Protein AF-A0A2L2TG55-F1 (afdb_monomer_lite)

Organism: NCBI:txid56646

Structure (mmCIF, N/CA/C/O backbone):
data_AF-A0A2L2TG55-F1
#
_entry.id   AF-A0A2L2TG55-F1
#
loop_
_atom_site.group_PDB
_atom_site.id
_atom_site.type_symbol
_atom_site.label_atom_id
_atom_site.label_alt_id
_atom_site.label_comp_id
_atom_site.label_asym_id
_atom_site.label_entity_id
_atom_site.label_seq_id
_atom_site.pdbx_PDB_ins_code
_atom_site.Cartn_x
_atom_site.Cartn_y
_atom_site.Cartn_z
_atom_site.occupancy
_atom_site.B_iso_or_equiv
_atom_site.auth_seq_id
_atom_site.auth_comp_id
_atom_site.auth_asym_id
_atom_site.auth_atom_id
_atom_site.pdbx_PDB_model_num
ATOM 1 N N . MET A 1 1 ? 12.207 20.209 7.225 1.00 37.50 1 MET A N 1
ATOM 2 C CA . MET A 1 1 ? 12.090 19.331 6.042 1.00 37.50 1 MET A CA 1
ATOM 3 C C . MET A 1 1 ? 10.615 19.019 5.869 1.00 37.50 1 MET A C 1
ATOM 5 O O . MET A 1 1 ? 10.005 18.586 6.837 1.00 37.50 1 MET A O 1
ATOM 9 N N . GLY A 1 2 ? 10.014 19.381 4.733 1.00 45.19 2 GLY A N 1
ATOM 10 C CA . GLY A 1 2 ? 8.583 19.160 4.498 1.00 45.19 2 GLY A CA 1
ATOM 11 C C . GLY A 1 2 ? 8.257 17.670 4.412 1.00 45.19 2 GLY A C 1
ATOM 12 O O . GLY A 1 2 ? 9.093 16.883 3.977 1.00 45.19 2 GLY A O 1
ATOM 13 N N . VAL A 1 3 ? 7.055 17.294 4.845 1.00 57.28 3 VAL A N 1
ATOM 14 C CA . VAL A 1 3 ? 6.532 15.930 4.715 1.00 57.28 3 VAL A CA 1
ATOM 15 C C . VAL A 1 3 ? 6.446 15.593 3.218 1.00 57.28 3 VAL A C 1
ATOM 17 O O . VAL A 1 3 ? 5.818 16.326 2.455 1.00 57.28 3 VAL A O 1
ATOM 20 N N . GLY A 1 4 ? 7.177 14.568 2.771 1.00 68.06 4 GLY A N 1
ATOM 21 C CA . GLY A 1 4 ? 7.250 14.191 1.356 1.00 68.06 4 GLY A CA 1
ATOM 22 C C . GLY A 1 4 ? 5.883 13.800 0.770 1.00 68.06 4 GLY A C 1
ATOM 23 O O . GLY A 1 4 ? 4.890 13.692 1.496 1.00 68.06 4 GLY A O 1
ATOM 24 N N . PRO A 1 5 ? 5.783 13.581 -0.549 1.00 75.25 5 PRO A N 1
ATOM 25 C CA . PRO A 1 5 ? 4.528 13.175 -1.172 1.00 75.25 5 PRO A CA 1
ATOM 26 C C . PRO A 1 5 ? 4.006 11.865 -0.552 1.00 75.25 5 PRO A C 1
ATOM 28 O O . PRO A 1 5 ? 4.688 10.846 -0.553 1.00 75.25 5 PRO A O 1
ATOM 31 N N . GLY A 1 6 ? 2.790 11.900 0.001 1.00 81.25 6 GLY A N 1
ATOM 32 C CA . GLY A 1 6 ? 2.162 10.741 0.654 1.00 81.25 6 GLY A CA 1
ATOM 33 C C . GLY A 1 6 ? 2.502 10.565 2.137 1.00 81.25 6 GLY A C 1
ATOM 34 O O . GLY A 1 6 ? 2.012 9.629 2.756 1.00 81.25 6 GLY A O 1
ATOM 35 N N . ALA A 1 7 ? 3.276 11.468 2.738 1.00 86.12 7 ALA A N 1
ATOM 36 C CA . ALA A 1 7 ? 3.530 11.432 4.171 1.00 86.12 7 ALA A CA 1
ATOM 37 C C . ALA A 1 7 ? 2.287 11.827 4.993 1.00 86.12 7 ALA A C 1
ATOM 39 O O . ALA A 1 7 ? 1.506 12.710 4.619 1.00 86.12 7 ALA A O 1
ATOM 40 N N . LEU A 1 8 ? 2.133 11.169 6.140 1.00 88.19 8 LEU A N 1
ATOM 41 C CA . LEU A 1 8 ? 1.036 11.358 7.084 1.00 88.19 8 LEU A CA 1
ATOM 42 C C . LEU A 1 8 ? 1.507 12.159 8.306 1.00 88.19 8 LEU A C 1
ATOM 44 O O . LEU A 1 8 ? 2.690 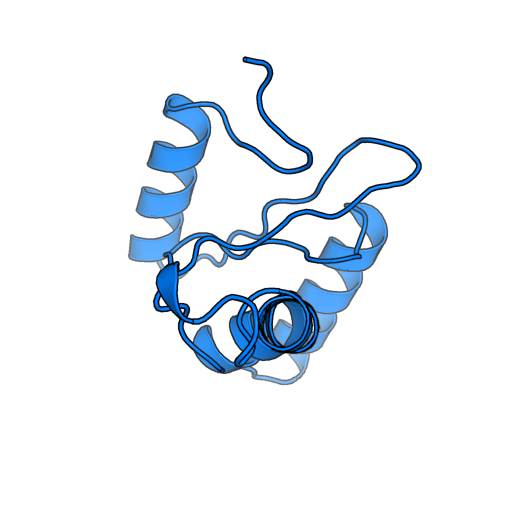12.180 8.642 1.00 88.19 8 LEU A O 1
ATOM 48 N N . SER A 1 9 ? 0.578 12.839 8.980 1.00 90.31 9 SER A N 1
ATOM 49 C CA . SER A 1 9 ? 0.857 13.391 10.310 1.00 90.31 9 SER A CA 1
ATOM 50 C C . SER A 1 9 ? 0.957 12.258 11.333 1.00 90.31 9 SER A C 1
ATOM 52 O O . SER A 1 9 ? 0.345 11.210 11.145 1.00 90.31 9 SER A O 1
ATOM 54 N N . THR A 1 10 ? 1.639 12.483 12.460 1.00 91.31 10 THR A N 1
ATOM 55 C CA . THR A 1 10 ? 1.750 11.482 13.539 1.00 91.31 10 THR A CA 1
ATOM 56 C C . THR A 1 10 ? 0.388 10.934 13.969 1.00 91.31 10 THR A C 1
ATOM 58 O O . THR A 1 10 ? 0.225 9.730 14.118 1.00 91.31 10 THR A O 1
ATOM 61 N N . ALA A 1 11 ? -0.615 11.806 14.114 1.00 93.44 11 ALA A N 1
ATOM 62 C CA . ALA A 1 11 ? -1.968 11.391 14.478 1.00 93.44 11 ALA A CA 1
ATOM 63 C C . ALA A 1 11 ? -2.625 10.506 13.403 1.00 93.44 11 ALA A C 1
ATOM 65 O O . ALA A 1 11 ? -3.298 9.536 13.739 1.00 93.44 11 ALA A O 1
ATOM 66 N N . ALA A 1 12 ? -2.415 10.816 12.118 1.00 92.38 12 ALA A N 1
ATOM 67 C CA . ALA A 1 12 ? -2.946 10.016 11.019 1.00 92.38 12 ALA A CA 1
ATOM 68 C C . ALA A 1 12 ? -2.243 8.654 10.905 1.00 92.38 12 ALA A C 1
ATOM 70 O O . ALA A 1 12 ? -2.918 7.657 10.671 1.00 92.38 12 ALA A O 1
ATOM 71 N N . SER A 1 13 ? -0.925 8.595 11.127 1.00 93.12 13 SER A N 1
ATOM 72 C CA . SER A 1 13 ? -0.186 7.328 11.171 1.00 93.12 13 SER A CA 1
ATOM 73 C C . SER A 1 13 ? -0.688 6.429 12.300 1.00 93.12 13 SER A C 1
ATOM 75 O O . SER A 1 13 ? -1.013 5.275 12.055 1.00 93.12 13 SER A O 1
ATOM 77 N N . LEU A 1 14 ? -0.847 6.968 13.515 1.00 94.94 14 LEU A N 1
ATOM 78 C CA . LEU A 1 14 ? -1.359 6.202 14.658 1.00 94.94 14 LEU A CA 1
ATOM 79 C C . LEU A 1 14 ? -2.771 5.657 14.409 1.00 94.94 14 LEU A C 1
ATOM 81 O O . LEU A 1 14 ? -3.043 4.500 14.715 1.00 94.94 14 LEU A O 1
ATOM 85 N N . ALA A 1 15 ? -3.657 6.462 13.818 1.00 96.25 15 ALA A N 1
ATOM 86 C CA . ALA A 1 15 ? -5.000 6.011 13.462 1.00 96.25 15 ALA A CA 1
ATOM 87 C C . ALA A 1 15 ? -4.977 4.905 12.392 1.00 96.25 15 ALA A C 1
ATOM 89 O O . ALA A 1 15 ? -5.740 3.949 12.474 1.00 96.25 15 ALA A O 1
ATOM 90 N N . ALA A 1 16 ? -4.095 5.012 11.396 1.00 95.12 16 ALA A N 1
ATOM 91 C CA . ALA A 1 16 ? -3.953 3.999 10.355 1.00 95.12 16 ALA A CA 1
ATOM 92 C C . ALA A 1 16 ? -3.377 2.678 10.895 1.00 95.12 16 ALA A C 1
ATOM 94 O O . ALA A 1 16 ? -3.801 1.604 10.472 1.00 95.12 16 ALA A O 1
ATOM 95 N N . GLU A 1 17 ? -2.455 2.736 11.857 1.00 95.19 17 GLU A N 1
ATOM 96 C CA . GLU A 1 17 ? -1.957 1.540 12.543 1.00 95.19 17 GLU A CA 1
ATOM 97 C C . GLU A 1 17 ? -3.022 0.862 13.412 1.00 95.19 17 GLU A C 1
ATOM 99 O O . GLU A 1 17 ? -3.080 -0.369 13.456 1.00 95.19 17 GLU A O 1
ATOM 104 N N . ASP A 1 18 ? -3.872 1.643 14.083 1.00 97.12 18 ASP A N 1
ATOM 105 C CA . ASP A 1 18 ? -5.009 1.109 14.838 1.00 97.12 18 ASP A CA 1
ATOM 106 C C . ASP A 1 18 ? -6.007 0.409 13.904 1.00 97.12 18 ASP A C 1
ATOM 108 O O . ASP A 1 18 ? -6.407 -0.727 14.153 1.00 97.12 18 ASP A O 1
ATOM 112 N N . LEU A 1 19 ? -6.314 1.024 12.758 1.00 96.62 19 LEU A N 1
ATOM 113 C CA . LEU A 1 19 ? -7.134 0.418 11.706 1.00 96.62 19 LEU A CA 1
ATOM 114 C C . LEU A 1 19 ? -6.537 -0.896 11.183 1.00 96.62 19 LEU A C 1
ATOM 116 O O . LEU A 1 19 ? -7.267 -1.877 11.038 1.00 96.62 19 LEU A O 1
ATOM 120 N N . TYR A 1 20 ? -5.220 -0.958 10.971 1.00 96.44 20 TYR A N 1
ATOM 121 C CA . TYR A 1 20 ? -4.547 -2.200 10.581 1.00 96.44 20 TYR A CA 1
ATOM 122 C C . TYR A 1 20 ? -4.761 -3.317 11.612 1.00 96.44 20 TYR A C 1
ATOM 124 O O . TYR A 1 20 ? -5.045 -4.454 11.238 1.00 96.44 20 TYR A O 1
ATOM 132 N N . SER A 1 21 ? -4.705 -3.001 12.912 1.00 96.00 21 SER A N 1
ATOM 133 C CA . SER A 1 21 ? -4.965 -3.984 13.978 1.00 96.00 21 SER A CA 1
ATOM 134 C C . SER A 1 21 ? -6.399 -4.537 13.965 1.00 96.00 21 SER A C 1
ATOM 136 O O . SER A 1 21 ? -6.646 -5.640 14.449 1.00 96.00 21 SER A O 1
ATOM 138 N N . GLN A 1 22 ? -7.328 -3.801 13.351 1.00 96.62 22 GLN A N 1
ATOM 139 C CA . GLN A 1 22 ? -8.724 -4.188 13.137 1.00 96.62 22 GLN A CA 1
ATOM 140 C C . GLN A 1 22 ? -8.951 -4.868 11.773 1.00 96.62 22 GLN A C 1
ATOM 142 O O . GLN A 1 22 ? -10.090 -5.163 11.413 1.00 96.62 22 GLN A O 1
ATOM 147 N N . GLY A 1 23 ? -7.889 -5.114 10.999 1.00 94.06 23 GLY A N 1
ATOM 148 C CA . GLY A 1 23 ? -7.960 -5.716 9.665 1.00 94.06 23 GLY A CA 1
ATOM 149 C C . GLY A 1 23 ? -8.327 -4.737 8.547 1.00 94.06 23 GLY A C 1
ATOM 150 O O . GLY A 1 23 ? -8.661 -5.164 7.443 1.00 94.06 23 GLY A O 1
ATOM 151 N N . VAL A 1 24 ? -8.281 -3.426 8.802 1.00 96.38 24 VAL A N 1
ATOM 152 C CA . VAL A 1 24 ? -8.579 -2.394 7.803 1.00 96.38 24 VAL A CA 1
ATOM 153 C C . VAL A 1 24 ? -7.292 -1.942 7.116 1.00 96.38 24 VAL A C 1
ATOM 155 O O . VAL A 1 24 ? -6.372 -1.417 7.740 1.00 96.38 24 VAL A O 1
ATOM 158 N N . ILE A 1 25 ? -7.250 -2.107 5.796 1.00 96.12 25 ILE A N 1
ATOM 159 C CA . ILE A 1 25 ? -6.095 -1.747 4.971 1.00 96.12 25 ILE A CA 1
ATOM 160 C C . ILE A 1 25 ? -6.109 -0.248 4.671 1.00 96.12 25 ILE A C 1
ATOM 162 O O . ILE A 1 25 ? -7.093 0.285 4.154 1.00 96.12 25 ILE A O 1
ATOM 166 N N . THR A 1 26 ? -4.990 0.421 4.949 1.00 96.50 26 THR A N 1
ATOM 167 C CA . THR A 1 26 ? -4.809 1.853 4.680 1.00 96.50 26 THR A CA 1
ATOM 168 C C . THR A 1 26 ? -3.733 2.073 3.622 1.00 96.50 26 THR A C 1
ATOM 170 O O . THR A 1 26 ? -2.617 1.575 3.758 1.00 96.50 26 THR A O 1
ATOM 173 N N . VAL A 1 27 ? -4.058 2.868 2.594 1.00 95.94 27 VAL A N 1
ATOM 174 C CA . VAL A 1 27 ? -3.122 3.278 1.535 1.00 95.94 27 VAL A CA 1
ATOM 175 C C . VAL A 1 27 ? -2.886 4.791 1.601 1.00 95.94 27 VAL A C 1
ATOM 177 O O . VAL A 1 27 ? -3.817 5.587 1.455 1.00 95.94 27 VAL A O 1
ATOM 180 N N . ALA A 1 28 ? -1.636 5.201 1.798 1.00 94.38 28 ALA A N 1
ATOM 181 C CA . ALA A 1 28 ? -1.201 6.589 1.834 1.00 94.38 28 ALA A CA 1
ATOM 182 C C . ALA A 1 28 ? -0.927 7.114 0.414 1.00 94.38 28 ALA A C 1
ATOM 184 O O . ALA A 1 28 ? 0.078 6.793 -0.226 1.00 94.38 28 ALA A O 1
ATOM 185 N N . SER A 1 29 ? -1.846 7.945 -0.083 1.00 91.75 29 SER A N 1
ATOM 186 C CA . SER A 1 29 ? -1.730 8.590 -1.393 1.00 91.75 29 SER A CA 1
ATOM 187 C C . SER A 1 29 ? -1.082 9.964 -1.324 1.00 91.75 29 SER A C 1
ATOM 189 O O . SER A 1 29 ? -1.420 10.791 -0.474 1.00 91.75 29 SER A O 1
ATOM 191 N N . PHE A 1 30 ? -0.235 10.274 -2.307 1.00 88.81 30 PHE A N 1
ATOM 192 C CA . PHE A 1 30 ? 0.241 11.639 -2.504 1.00 88.81 30 PHE A CA 1
ATOM 193 C C . PHE A 1 30 ? -0.858 12.540 -3.100 1.00 88.81 30 PHE A C 1
ATOM 195 O O . PHE A 1 30 ? -1.693 12.100 -3.890 1.00 88.81 30 PHE A O 1
ATOM 202 N N . ARG A 1 31 ? -0.875 13.813 -2.681 1.00 83.38 31 ARG A N 1
ATOM 203 C CA . ARG A 1 31 ? -1.797 14.862 -3.167 1.00 83.38 31 ARG A CA 1
ATOM 204 C C . ARG A 1 31 ? -1.306 15.667 -4.381 1.00 83.38 31 ARG A C 1
ATOM 206 O O . ARG A 1 31 ? -2.168 16.114 -5.139 1.00 83.38 31 ARG A O 1
ATOM 213 N N . PRO A 1 32 ? 0.010 15.920 -4.566 1.00 84.44 32 PRO A N 1
ATOM 214 C CA . PRO A 1 32 ? 0.504 16.675 -5.716 1.00 84.44 32 PRO A CA 1
ATOM 215 C C . PRO A 1 32 ? 0.044 16.115 -7.067 1.00 84.44 32 PRO A C 1
ATOM 217 O O . PRO A 1 32 ? -0.294 14.938 -7.189 1.00 84.44 32 PRO A O 1
ATOM 220 N N . TYR A 1 33 ? 0.052 16.972 -8.093 1.00 79.62 33 TYR A N 1
ATOM 221 C CA . TYR A 1 33 ? -0.320 16.584 -9.458 1.00 79.62 33 TYR A CA 1
ATOM 222 C C . TYR A 1 33 ? 0.629 15.525 -10.039 1.00 79.62 33 TYR A C 1
ATOM 224 O O . TYR A 1 33 ? 0.180 14.581 -10.683 1.00 79.62 33 TYR A O 1
ATOM 232 N N . PHE A 1 34 ? 1.927 15.663 -9.764 1.00 81.62 34 PHE A N 1
ATOM 233 C CA . PHE A 1 34 ? 2.958 14.685 -10.087 1.00 81.62 34 PHE A CA 1
ATOM 234 C C . PHE A 1 34 ? 3.811 14.418 -8.848 1.00 81.62 34 PHE A C 1
ATOM 236 O O . PHE A 1 34 ? 3.979 15.291 -7.993 1.00 81.62 34 PHE A O 1
ATOM 243 N N . GLY A 1 35 ? 4.355 13.214 -8.759 1.00 85.88 35 GLY A N 1
ATOM 244 C CA . GLY A 1 35 ? 5.193 12.801 -7.649 1.00 85.88 35 GLY A CA 1
ATOM 245 C C . GLY A 1 35 ? 5.125 11.300 -7.447 1.00 85.88 35 GLY A C 1
ATOM 246 O O . GLY A 1 35 ? 4.537 10.574 -8.245 1.00 85.88 35 GLY A O 1
ATOM 247 N N . LEU A 1 36 ? 5.753 10.868 -6.366 1.00 88.88 36 LEU A N 1
ATOM 248 C CA . LEU A 1 36 ? 5.839 9.476 -5.977 1.00 88.88 36 LEU A CA 1
ATOM 249 C C . LEU A 1 36 ? 5.706 9.415 -4.460 1.00 88.88 36 LEU A C 1
ATOM 251 O O . LEU A 1 36 ? 6.416 10.139 -3.757 1.00 88.88 36 LEU A O 1
ATOM 255 N N . SER A 1 37 ? 4.805 8.574 -3.964 1.00 92.19 37 SER A N 1
ATOM 256 C CA . SER A 1 37 ? 4.878 8.133 -2.578 1.00 92.19 37 SER A CA 1
ATOM 257 C C . SER A 1 37 ? 5.885 6.994 -2.539 1.00 92.19 37 SER A C 1
ATOM 259 O O . SER A 1 37 ? 5.670 5.953 -3.149 1.00 92.19 37 SER A O 1
ATOM 261 N N . VAL A 1 38 ? 7.037 7.246 -1.923 1.00 91.75 38 VAL A N 1
ATOM 262 C CA . VAL A 1 38 ? 8.089 6.238 -1.794 1.00 91.75 38 VAL A CA 1
ATOM 263 C C . VAL A 1 38 ? 7.816 5.454 -0.509 1.00 91.75 38 VAL A C 1
ATOM 265 O O . VAL A 1 38 ? 7.685 6.091 0.541 1.00 91.75 38 VAL A O 1
ATOM 268 N N . PRO A 1 39 ? 7.713 4.117 -0.571 1.00 92.38 39 PRO A N 1
ATOM 269 C CA . PRO A 1 39 ? 7.625 3.278 0.617 1.00 92.38 39 PRO A CA 1
ATOM 270 C C . PRO A 1 39 ? 8.840 3.467 1.527 1.00 92.38 39 PRO A C 1
ATOM 272 O O . PRO A 1 39 ? 9.889 3.927 1.088 1.00 92.38 39 PRO A O 1
ATOM 275 N N . SER A 1 40 ? 8.713 3.090 2.793 1.00 91.06 40 SER A N 1
ATOM 276 C CA . SER A 1 40 ? 9.869 2.935 3.680 1.00 91.06 40 SER A CA 1
ATOM 277 C C . SER A 1 40 ? 10.742 1.757 3.209 1.00 91.06 40 SER A C 1
ATOM 279 O O . SER A 1 40 ? 10.211 0.837 2.574 1.00 91.06 40 SER A O 1
ATOM 281 N N . PRO A 1 41 ? 12.060 1.728 3.505 1.00 91.50 41 PRO A N 1
ATOM 282 C CA . PRO A 1 41 ? 12.894 0.565 3.198 1.00 91.50 41 PRO A CA 1
ATOM 283 C C . PRO A 1 41 ? 12.309 -0.719 3.789 1.00 91.50 41 PRO A C 1
ATOM 285 O O . PRO A 1 41 ? 12.253 -1.742 3.111 1.00 91.50 41 PRO A O 1
ATOM 288 N N . GLU A 1 42 ? 11.757 -0.635 4.994 1.00 91.56 42 GLU A N 1
ATOM 289 C CA . GLU A 1 42 ? 11.062 -1.738 5.649 1.00 91.56 42 GLU A CA 1
ATOM 290 C C . GLU A 1 42 ? 9.578 -1.790 5.258 1.00 91.56 42 GLU A C 1
ATOM 292 O O . GLU A 1 42 ? 8.980 -0.806 4.806 1.00 91.56 42 GLU A O 1
ATOM 297 N N . THR A 1 43 ? 8.957 -2.956 5.416 1.00 89.50 43 THR A N 1
ATOM 298 C CA . THR A 1 43 ? 7.503 -3.092 5.279 1.00 89.50 43 THR A CA 1
ATOM 299 C C . THR A 1 43 ? 6.795 -2.476 6.477 1.00 89.50 43 THR A C 1
ATOM 301 O O . THR A 1 43 ? 7.118 -2.782 7.625 1.00 89.50 43 THR A O 1
ATOM 304 N N . GLU A 1 44 ? 5.784 -1.654 6.213 1.00 91.50 44 GLU A N 1
ATOM 305 C CA . GLU A 1 44 ? 4.981 -0.992 7.241 1.00 91.50 44 GLU A CA 1
ATOM 306 C C . GLU A 1 44 ? 3.519 -1.455 7.1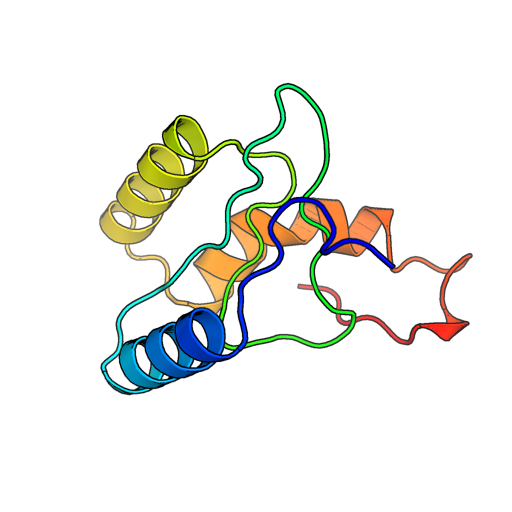87 1.00 91.50 44 GLU A C 1
ATOM 308 O O . GLU A 1 44 ? 3.071 -2.061 6.217 1.00 91.50 44 GLU A O 1
ATOM 313 N N . LYS A 1 45 ? 2.756 -1.139 8.240 1.00 94.50 45 LYS A N 1
ATOM 314 C CA . LYS A 1 45 ? 1.306 -1.410 8.334 1.00 94.50 45 LYS A CA 1
ATOM 315 C C . LYS A 1 45 ? 0.464 -0.504 7.425 1.00 94.50 45 LYS A C 1
ATOM 317 O O . LYS A 1 45 ? -0.727 -0.737 7.235 1.00 94.50 45 LYS A O 1
ATOM 322 N N . ILE A 1 46 ? 1.074 0.562 6.914 1.00 95.56 46 ILE A N 1
ATOM 323 C CA . ILE A 1 46 ? 0.462 1.544 6.025 1.00 95.56 46 ILE A CA 1
ATOM 324 C C . ILE A 1 46 ? 1.128 1.378 4.669 1.00 95.56 46 ILE A C 1
ATOM 326 O O . ILE A 1 46 ? 2.349 1.442 4.567 1.00 95.56 46 ILE A O 1
ATOM 330 N N . ILE A 1 47 ? 0.321 1.181 3.635 1.00 96.31 47 ILE A N 1
ATOM 331 C CA . ILE A 1 47 ? 0.821 0.941 2.285 1.00 96.31 47 ILE A CA 1
ATOM 332 C C . ILE A 1 47 ? 1.042 2.286 1.602 1.00 96.31 47 ILE A C 1
ATOM 334 O O . ILE A 1 47 ? 0.146 3.129 1.555 1.00 96.31 47 ILE A O 1
ATOM 338 N N . SER A 1 48 ? 2.214 2.502 1.031 1.00 95.56 48 SER A N 1
ATOM 339 C CA . SER A 1 48 ? 2.464 3.639 0.157 1.00 95.56 48 SER A CA 1
ATOM 340 C C . SER A 1 48 ? 1.805 3.418 -1.205 1.00 95.56 48 SER A C 1
ATOM 342 O O . SER A 1 48 ? 1.925 2.364 -1.815 1.00 95.56 48 SER A O 1
ATOM 344 N N . SER A 1 49 ? 1.115 4.438 -1.716 1.00 94.62 49 SER A N 1
ATOM 345 C CA . SER A 1 49 ? 0.442 4.390 -3.028 1.00 94.62 49 SER A CA 1
ATOM 346 C C . SER A 1 49 ? 1.368 4.243 -4.243 1.00 94.62 49 SER A C 1
ATOM 348 O O . SER A 1 49 ? 0.876 4.082 -5.365 1.00 94.62 49 SER A O 1
ATOM 350 N N . GLY A 1 50 ? 2.685 4.373 -4.058 1.00 93.50 50 GLY A N 1
ATOM 351 C CA . GLY A 1 50 ? 3.629 4.406 -5.161 1.00 93.50 50 GLY A CA 1
ATOM 352 C C . GLY A 1 50 ? 3.343 5.571 -6.109 1.00 93.50 50 GLY A C 1
ATOM 353 O O . GLY A 1 50 ? 3.360 6.743 -5.719 1.00 93.50 50 GLY A O 1
ATOM 354 N N . VAL A 1 51 ? 3.078 5.240 -7.373 1.00 90.88 51 VAL A N 1
ATOM 355 C CA . VAL A 1 51 ? 2.795 6.192 -8.465 1.00 90.88 51 VAL A CA 1
ATOM 356 C C . VAL A 1 51 ? 1.323 6.607 -8.555 1.00 90.88 51 VAL A C 1
ATOM 358 O O . VAL A 1 51 ? 0.966 7.462 -9.368 1.00 90.88 51 VAL A O 1
ATOM 361 N N . LEU A 1 52 ? 0.444 6.015 -7.744 1.00 92.38 52 LEU A N 1
ATOM 362 C CA . LEU A 1 52 ? -0.997 6.218 -7.859 1.00 92.38 52 LEU A CA 1
ATOM 363 C C . LEU A 1 52 ? -1.487 7.395 -7.018 1.00 92.38 52 LEU A C 1
ATOM 365 O O . LEU A 1 52 ? -1.183 7.531 -5.837 1.00 92.38 52 LEU A O 1
ATOM 369 N N . ARG A 1 53 ? -2.327 8.225 -7.638 1.00 91.00 53 ARG A N 1
ATOM 370 C CA . ARG A 1 53 ? -3.067 9.299 -6.962 1.00 91.00 53 ARG A CA 1
ATOM 371 C C . ARG A 1 53 ? -4.293 8.747 -6.240 1.00 91.00 53 ARG A C 1
ATOM 373 O O . ARG A 1 53 ? -4.724 7.633 -6.522 1.00 91.00 53 ARG A O 1
ATOM 380 N N . GLY A 1 54 ? -4.894 9.556 -5.369 1.00 90.25 54 GLY A N 1
ATOM 381 C CA . GLY A 1 54 ? -5.916 9.101 -4.423 1.00 90.25 54 GLY A CA 1
ATOM 382 C C . GLY A 1 54 ? -7.112 8.428 -5.089 1.00 90.25 54 GLY A C 1
ATOM 383 O O . GLY A 1 54 ? -7.573 7.388 -4.621 1.00 90.25 54 GLY A O 1
ATOM 384 N N . GLU A 1 55 ? -7.580 8.966 -6.214 1.00 92.31 55 GLU A N 1
ATOM 385 C CA . GLU A 1 55 ? -8.691 8.386 -6.969 1.00 92.31 55 GLU A CA 1
ATOM 386 C C . GLU A 1 55 ? -8.327 7.022 -7.574 1.00 92.31 55 GLU A C 1
ATOM 388 O O . GLU A 1 55 ? -9.087 6.064 -7.434 1.00 92.31 55 GLU A O 1
ATOM 393 N N . ASN A 1 56 ? -7.146 6.904 -8.187 1.00 93.44 56 ASN A N 1
ATOM 394 C CA . ASN A 1 56 ? -6.690 5.658 -8.810 1.00 93.44 56 ASN A CA 1
ATOM 395 C C . ASN A 1 56 ? -6.331 4.605 -7.755 1.00 93.44 56 ASN A C 1
ATOM 397 O O . ASN A 1 56 ? -6.687 3.439 -7.90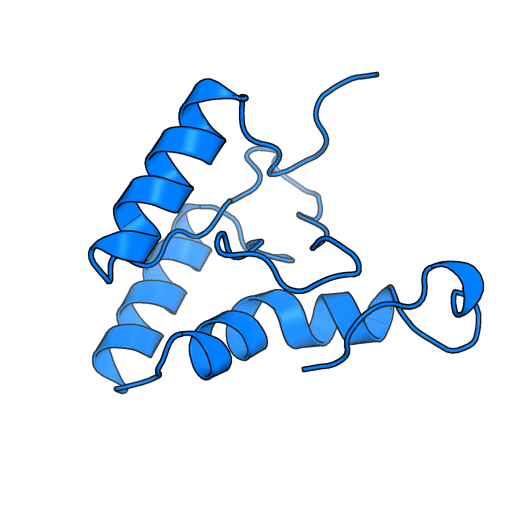4 1.00 93.44 56 ASN A O 1
ATOM 401 N N . ALA A 1 57 ? -5.689 5.025 -6.663 1.00 95.19 57 ALA A N 1
ATOM 402 C CA . ALA A 1 57 ? -5.356 4.166 -5.537 1.00 95.19 57 ALA A CA 1
ATOM 403 C C . ALA A 1 57 ? -6.620 3.592 -4.887 1.00 95.19 57 ALA A C 1
ATOM 405 O O . ALA A 1 57 ? -6.670 2.407 -4.574 1.00 95.19 57 ALA A O 1
ATOM 406 N N . ARG A 1 58 ? -7.683 4.396 -4.758 1.00 95.75 58 ARG A N 1
ATOM 407 C CA . ARG A 1 58 ? -8.982 3.909 -4.284 1.00 95.75 58 ARG A CA 1
ATOM 408 C C . ARG A 1 58 ? -9.547 2.821 -5.197 1.00 95.75 58 ARG A C 1
ATOM 410 O O . ARG A 1 58 ? -9.982 1.792 -4.690 1.00 95.75 58 ARG A O 1
ATOM 417 N N . ILE A 1 59 ? -9.555 3.043 -6.511 1.00 97.31 59 ILE A N 1
ATOM 418 C CA . ILE A 1 59 ? -10.080 2.064 -7.476 1.00 97.31 59 ILE A CA 1
ATOM 419 C C . ILE A 1 59 ? -9.266 0.767 -7.408 1.00 97.31 59 ILE A C 1
ATOM 421 O O . ILE A 1 59 ? -9.844 -0.309 -7.281 1.00 97.31 59 ILE A O 1
ATOM 425 N N . GLN A 1 60 ? -7.935 0.860 -7.424 1.00 97.19 60 GLN A N 1
ATOM 426 C CA . GLN A 1 60 ? -7.060 -0.309 -7.341 1.00 97.19 60 GLN A CA 1
ATOM 427 C C . GLN A 1 60 ? -7.245 -1.082 -6.033 1.00 97.19 60 GLN A C 1
ATOM 429 O O . GLN A 1 60 ? -7.337 -2.306 -6.067 1.00 97.19 60 GLN A O 1
ATOM 434 N N . LEU A 1 61 ? -7.363 -0.390 -4.897 1.00 97.62 61 LEU A N 1
ATOM 435 C CA . LEU A 1 61 ? -7.611 -1.035 -3.608 1.00 97.62 61 LEU A CA 1
ATOM 436 C C . LEU A 1 61 ? -8.950 -1.782 -3.612 1.00 97.62 61 LEU A C 1
ATOM 438 O O . LEU A 1 61 ? -9.019 -2.921 -3.166 1.00 97.62 61 LEU A O 1
ATOM 442 N N . GLN A 1 62 ? -10.006 -1.175 -4.157 1.00 97.75 62 GLN A N 1
ATOM 443 C CA . GLN A 1 62 ? -11.316 -1.821 -4.272 1.00 97.75 62 GLN A CA 1
ATOM 444 C C . GLN A 1 62 ? -11.274 -3.058 -5.177 1.00 97.75 62 GLN A C 1
ATOM 446 O O . GLN A 1 62 ? -11.874 -4.077 -4.839 1.00 97.75 62 GLN A O 1
ATOM 451 N N . LEU A 1 63 ? -10.553 -2.988 -6.299 1.00 98.12 63 LEU A N 1
ATOM 452 C CA . LEU A 1 63 ? -10.365 -4.125 -7.200 1.00 98.12 63 LEU A CA 1
ATOM 453 C C . LEU A 1 63 ? -9.569 -5.250 -6.533 1.00 98.12 63 LEU A C 1
ATOM 455 O O . LEU A 1 63 ? -9.968 -6.405 -6.633 1.00 98.12 63 LEU A O 1
ATOM 459 N N . ALA A 1 64 ? -8.488 -4.926 -5.822 1.00 97.69 64 ALA A N 1
ATOM 460 C CA . ALA A 1 64 ? -7.658 -5.916 -5.142 1.00 97.69 64 ALA A CA 1
ATOM 461 C C . ALA A 1 64 ? -8.418 -6.619 -4.007 1.00 97.69 64 ALA A C 1
ATOM 463 O O . ALA A 1 64 ? -8.398 -7.847 -3.923 1.00 97.69 64 ALA A O 1
ATOM 464 N N . LEU A 1 65 ? -9.171 -5.860 -3.201 1.00 97.12 65 LEU A N 1
ATOM 465 C CA . LEU A 1 65 ? -10.073 -6.415 -2.187 1.00 97.12 65 LEU A CA 1
ATOM 466 C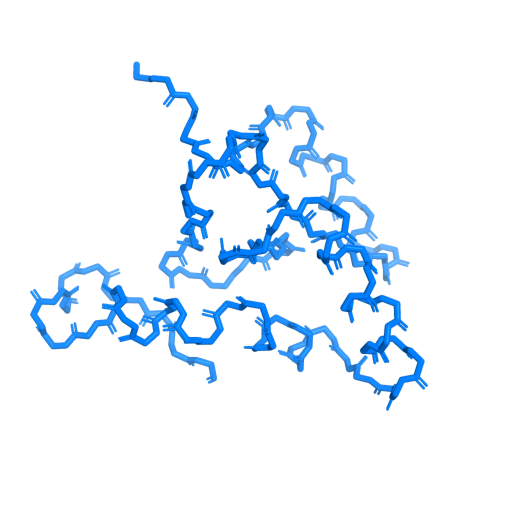 C . LEU A 1 65 ? -11.140 -7.322 -2.820 1.00 97.12 65 LEU A C 1
ATOM 468 O O . LEU A 1 65 ? -11.380 -8.423 -2.334 1.00 97.12 65 LEU A O 1
ATOM 472 N N . GLY A 1 66 ? -11.755 -6.891 -3.927 1.00 97.62 66 GLY A N 1
ATOM 473 C CA . GLY A 1 66 ? -12.749 -7.687 -4.656 1.00 97.62 66 GLY A CA 1
ATOM 474 C C . GLY A 1 66 ? -12.177 -8.953 -5.303 1.00 97.62 66 GLY A C 1
ATOM 475 O O . GLY A 1 66 ? -12.884 -9.950 -5.427 1.00 97.62 66 GLY A O 1
ATOM 476 N N . ALA A 1 67 ? -10.898 -8.932 -5.678 1.00 97.75 67 ALA A N 1
ATOM 477 C CA . ALA A 1 67 ? -10.169 -10.081 -6.205 1.00 97.75 67 ALA A CA 1
ATOM 478 C C . ALA A 1 67 ? -9.632 -11.022 -5.107 1.00 97.75 67 ALA A C 1
ATOM 480 O O . ALA A 1 67 ? -9.045 -12.052 -5.432 1.00 97.75 67 ALA A O 1
ATOM 481 N N . GLY A 1 68 ? -9.848 -10.701 -3.826 1.00 97.19 68 GLY A N 1
ATOM 482 C CA . GLY A 1 68 ? -9.457 -11.548 -2.699 1.00 97.19 68 GLY A CA 1
ATOM 483 C C . GLY A 1 68 ? -7.973 -11.482 -2.340 1.00 97.19 68 GLY A C 1
ATOM 484 O O . GLY A 1 68 ? -7.467 -12.424 -1.734 1.00 97.19 68 GLY A O 1
ATOM 485 N N . TYR A 1 69 ? -7.274 -10.404 -2.708 1.00 97.69 69 TYR A N 1
ATOM 486 C CA . TYR A 1 69 ? -5.897 -10.195 -2.262 1.00 97.69 69 TYR A CA 1
ATOM 487 C C . TYR A 1 69 ? -5.851 -9.953 -0.750 1.00 97.69 69 TYR A C 1
ATOM 489 O O . TYR A 1 69 ? -6.697 -9.254 -0.187 1.00 97.69 69 TYR A O 1
ATOM 497 N N . ASP A 1 70 ? -4.829 -10.510 -0.110 1.00 95.69 70 ASP A N 1
ATOM 498 C CA . ASP A 1 70 ? -4.468 -10.222 1.271 1.00 95.69 70 ASP A CA 1
ATOM 499 C C . ASP A 1 70 ? -3.609 -8.950 1.370 1.00 95.69 70 ASP A C 1
ATOM 501 O O . ASP A 1 70 ? -3.327 -8.273 0.377 1.00 95.69 70 ASP A O 1
ATOM 505 N N . PHE A 1 71 ? -3.216 -8.589 2.592 1.00 95.81 71 PHE A N 1
ATOM 506 C CA . PHE A 1 71 ? -2.423 -7.385 2.827 1.00 95.81 71 PHE A CA 1
ATOM 507 C C . PHE A 1 71 ? -1.096 -7.401 2.058 1.00 95.81 71 PHE A C 1
ATOM 509 O O . PHE A 1 71 ? -0.778 -6.411 1.406 1.00 95.81 71 PHE A O 1
ATOM 516 N N . GLU A 1 72 ? -0.353 -8.511 2.091 1.00 95.25 72 GLU A N 1
ATOM 517 C CA . GLU A 1 72 ? 0.938 -8.646 1.403 1.00 95.25 72 GLU A CA 1
ATOM 518 C C . GLU A 1 72 ? 0.776 -8.524 -0.116 1.00 95.25 72 GLU A C 1
ATOM 520 O O . GLU A 1 72 ? 1.516 -7.789 -0.775 1.00 95.25 72 GLU A O 1
ATOM 525 N N . GLY A 1 73 ? -0.248 -9.168 -0.680 1.00 96.62 73 GLY A N 1
ATOM 526 C CA . GLY A 1 73 ? -0.579 -9.054 -2.092 1.00 96.62 73 GLY A CA 1
ATOM 527 C C . GLY A 1 73 ? -0.958 -7.627 -2.494 1.00 96.62 73 GLY A C 1
ATOM 528 O O . GLY A 1 73 ? -0.497 -7.134 -3.525 1.00 96.62 73 GLY A O 1
ATOM 529 N N . ILE A 1 74 ? -1.752 -6.929 -1.676 1.00 97.44 74 ILE A N 1
ATOM 530 C CA . ILE A 1 74 ? -2.095 -5.518 -1.911 1.00 97.44 74 ILE A CA 1
ATOM 531 C C . ILE A 1 74 ? -0.844 -4.646 -1.791 1.00 97.44 74 ILE A C 1
ATOM 533 O O . ILE A 1 74 ? -0.605 -3.808 -2.658 1.00 97.44 74 ILE A O 1
ATOM 537 N N . GLN A 1 75 ? -0.007 -4.859 -0.778 1.00 96.44 75 GLN A N 1
ATOM 538 C CA . GLN A 1 75 ? 1.234 -4.112 -0.600 1.00 96.44 75 GLN A CA 1
ATOM 539 C C . GLN A 1 75 ? 2.146 -4.272 -1.817 1.00 96.44 75 GLN A C 1
ATOM 541 O O . GLN A 1 75 ? 2.629 -3.279 -2.358 1.00 96.44 75 GLN A O 1
ATOM 546 N N . LYS A 1 76 ? 2.293 -5.494 -2.333 1.00 96.56 76 LYS A N 1
ATOM 547 C CA . LYS A 1 76 ? 3.046 -5.765 -3.560 1.00 96.56 76 LYS A CA 1
ATOM 548 C C . LYS A 1 76 ? 2.469 -5.048 -4.783 1.00 96.56 76 LYS A C 1
ATOM 550 O O . LYS A 1 76 ? 3.237 -4.499 -5.568 1.00 96.56 76 LYS A O 1
ATOM 555 N N . LEU A 1 77 ? 1.141 -5.007 -4.939 1.00 96.44 77 LEU A N 1
ATOM 556 C CA . LEU A 1 77 ? 0.479 -4.311 -6.055 1.00 96.44 77 LEU A CA 1
ATOM 557 C C . LEU A 1 77 ? 0.738 -2.798 -6.068 1.00 96.44 77 LEU A C 1
ATOM 559 O O . LEU A 1 77 ? 0.753 -2.193 -7.139 1.00 96.44 77 LEU A O 1
ATOM 563 N N . PHE A 1 78 ? 0.889 -2.177 -4.899 1.00 96.38 78 PHE A N 1
ATOM 564 C CA . PHE A 1 78 ? 1.109 -0.734 -4.781 1.00 96.38 78 PHE A CA 1
ATOM 565 C C . PHE A 1 78 ? 2.593 -0.354 -4.734 1.00 96.38 78 PHE A C 1
ATOM 567 O O . PHE A 1 78 ? 3.008 0.617 -5.368 1.00 96.38 78 PHE A O 1
ATOM 574 N N . GLU A 1 79 ? 3.395 -1.110 -3.989 1.00 95.81 79 GLU A N 1
ATOM 575 C CA . GLU A 1 79 ? 4.775 -0.750 -3.663 1.00 95.81 79 GLU A CA 1
ATOM 576 C C . GLU A 1 79 ? 5.810 -1.481 -4.517 1.00 95.81 79 GLU A C 1
ATOM 578 O O . GLU A 1 79 ? 6.923 -0.982 -4.649 1.00 95.81 79 GLU A O 1
ATOM 583 N N . GLY A 1 80 ? 5.482 -2.641 -5.096 1.00 94.94 80 GLY A N 1
ATOM 584 C CA . GLY A 1 80 ? 6.463 -3.576 -5.660 1.00 94.94 80 GLY A CA 1
ATOM 585 C C . GLY A 1 80 ? 7.375 -2.961 -6.721 1.00 94.94 80 GLY A C 1
ATOM 586 O O . GLY A 1 80 ? 8.598 -3.012 -6.593 1.00 94.94 80 GLY A O 1
ATOM 587 N N . GLU A 1 81 ? 6.806 -2.316 -7.743 1.00 93.94 81 GLU A N 1
ATOM 588 C CA . GLU A 1 81 ? 7.613 -1.670 -8.790 1.00 93.94 81 GLU A CA 1
ATOM 589 C C . GLU A 1 81 ? 8.465 -0.521 -8.242 1.00 93.94 81 GLU A C 1
ATOM 591 O O . GLU A 1 81 ? 9.611 -0.338 -8.653 1.00 93.94 81 GLU A O 1
ATOM 596 N N . VAL A 1 82 ? 7.934 0.228 -7.274 1.00 93.56 82 VAL A N 1
ATOM 597 C CA . VAL A 1 82 ? 8.637 1.361 -6.665 1.00 93.56 82 VAL A CA 1
ATOM 598 C C . VAL A 1 82 ? 9.786 0.877 -5.788 1.00 93.56 82 VAL A C 1
ATOM 600 O O . VAL A 1 82 ? 10.887 1.411 -5.892 1.00 93.56 82 VAL A O 1
ATOM 603 N N . ARG A 1 83 ? 9.568 -0.159 -4.973 1.00 94.00 83 ARG A N 1
ATOM 604 C CA . ARG A 1 83 ? 10.616 -0.798 -4.168 1.00 94.00 83 ARG A CA 1
ATOM 605 C C . ARG A 1 83 ? 11.723 -1.344 -5.059 1.00 94.00 83 ARG A C 1
ATOM 607 O O . ARG A 1 83 ? 12.879 -1.048 -4.802 1.00 94.00 83 ARG A O 1
ATOM 614 N N . ASN A 1 84 ? 11.383 -2.027 -6.151 1.00 93.38 84 ASN A N 1
ATOM 615 C CA . ASN A 1 84 ? 12.375 -2.527 -7.110 1.00 93.38 84 ASN A CA 1
ATOM 616 C C . ASN A 1 84 ? 13.185 -1.399 -7.765 1.00 93.38 84 ASN A C 1
ATOM 618 O O . ASN A 1 84 ? 14.391 -1.530 -7.971 1.00 93.38 84 ASN A O 1
ATOM 622 N N . ALA A 1 85 ? 12.538 -0.278 -8.087 1.00 92.88 85 ALA A N 1
ATOM 623 C CA . ALA A 1 85 ? 13.211 0.868 -8.684 1.00 92.88 85 ALA A CA 1
ATOM 624 C C . ALA A 1 85 ? 14.110 1.619 -7.685 1.00 92.88 85 ALA A C 1
ATOM 626 O O . ALA A 1 85 ? 15.170 2.106 -8.075 1.00 92.88 85 ALA A O 1
ATOM 627 N N . VAL A 1 86 ? 13.695 1.722 -6.418 1.00 92.19 86 VAL A N 1
ATOM 628 C CA . VAL A 1 86 ? 14.355 2.548 -5.390 1.00 92.19 86 VAL A CA 1
ATOM 629 C C . VAL A 1 86 ? 15.361 1.770 -4.544 1.00 92.19 86 VAL A C 1
ATOM 631 O O . VAL A 1 86 ? 16.344 2.365 -4.123 1.00 92.19 86 VAL A O 1
ATOM 634 N N . TYR A 1 87 ? 15.135 0.480 -4.292 1.00 93.38 87 TYR A N 1
ATOM 63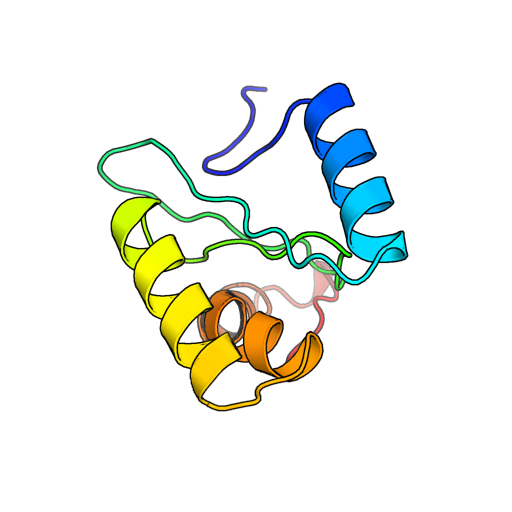5 C CA . TYR A 1 87 ? 15.945 -0.382 -3.423 1.00 93.38 87 TYR A CA 1
ATOM 636 C C . TYR A 1 87 ? 16.651 -1.473 -4.232 1.00 93.38 87 TYR A C 1
ATOM 638 O O . TYR A 1 87 ? 16.437 -2.663 -4.048 1.00 93.38 87 TYR A O 1
ATOM 646 N N . ASN A 1 88 ? 17.508 -1.051 -5.153 1.00 92.31 88 ASN A N 1
ATOM 647 C CA . ASN A 1 88 ? 18.349 -1.914 -5.981 1.00 92.31 88 ASN A CA 1
ATOM 648 C C . ASN A 1 88 ? 19.819 -1.914 -5.512 1.00 92.31 88 ASN A C 1
ATOM 650 O O . ASN A 1 88 ? 20.172 -1.259 -4.526 1.00 92.31 88 ASN A O 1
ATOM 654 N N . ASP A 1 89 ? 20.689 -2.596 -6.264 1.00 92.31 89 ASP A N 1
ATOM 655 C CA . ASP A 1 89 ? 22.128 -2.716 -5.990 1.00 92.31 89 ASP A CA 1
ATOM 656 C C . ASP A 1 89 ? 22.841 -1.366 -5.796 1.00 92.31 89 ASP A C 1
ATOM 658 O O . ASP A 1 89 ? 23.715 -1.242 -4.937 1.00 92.31 89 ASP A O 1
ATOM 662 N N . ALA A 1 90 ? 22.454 -0.321 -6.538 1.00 92.56 90 ALA A N 1
ATOM 663 C CA . ALA A 1 90 ? 23.050 1.013 -6.404 1.00 92.56 90 ALA A CA 1
ATOM 664 C C . ALA A 1 90 ? 22.662 1.707 -5.084 1.00 92.56 90 ALA A C 1
ATOM 666 O O . ALA A 1 90 ? 23.321 2.646 -4.639 1.00 92.56 90 ALA A O 1
ATOM 667 N N . THR A 1 91 ? 21.595 1.233 -4.450 1.00 90.69 91 THR A N 1
ATOM 668 C CA . THR A 1 91 ? 20.987 1.766 -3.223 1.00 90.69 91 THR A CA 1
ATOM 669 C C . THR A 1 91 ? 21.023 0.769 -2.067 1.00 90.69 91 THR A C 1
ATOM 671 O O . THR A 1 91 ? 20.315 0.942 -1.075 1.00 90.69 91 THR A O 1
ATOM 674 N N . ALA A 1 92 ? 21.873 -0.259 -2.159 1.00 87.44 92 ALA A N 1
ATOM 675 C CA . ALA A 1 92 ? 21.955 -1.349 -1.186 1.00 87.44 92 ALA A CA 1
ATOM 676 C C . ALA A 1 92 ? 22.204 -0.874 0.260 1.00 87.44 92 ALA A C 1
ATOM 678 O O . ALA A 1 92 ? 21.822 -1.546 1.212 1.00 87.44 92 ALA A O 1
ATOM 679 N N . PHE A 1 93 ? 22.783 0.317 0.439 1.00 90.94 93 PHE A N 1
ATOM 680 C CA . PHE A 1 93 ? 23.001 0.928 1.751 1.00 90.94 93 PHE A CA 1
ATOM 681 C C . PHE A 1 93 ? 21.707 1.251 2.523 1.00 90.94 93 PHE A C 1
ATOM 683 O O . PHE A 1 93 ? 21.769 1.414 3.739 1.00 90.94 93 PHE A O 1
ATOM 690 N N . PHE A 1 94 ? 20.550 1.341 1.854 1.00 86.88 94 PHE A N 1
ATOM 691 C CA . PHE A 1 94 ? 19.247 1.490 2.515 1.00 86.88 94 PHE A CA 1
ATOM 692 C C . PHE A 1 94 ? 18.661 0.164 3.017 1.00 86.88 94 PHE A C 1
ATOM 694 O O . PHE A 1 94 ? 17.707 0.209 3.785 1.00 86.88 94 PHE A O 1
ATOM 701 N N . ASN A 1 95 ? 19.210 -0.984 2.595 1.00 88.19 95 ASN A N 1
ATOM 702 C CA . ASN A 1 95 ? 18.754 -2.325 2.976 1.00 88.19 95 ASN A CA 1
ATOM 703 C C . ASN A 1 95 ? 17.231 -2.535 2.811 1.00 88.19 95 ASN A C 1
ATOM 705 O O . ASN A 1 95 ? 16.568 -3.051 3.703 1.00 88.19 95 ASN A O 1
ATOM 709 N N . GLY A 1 96 ? 16.666 -2.082 1.688 1.00 8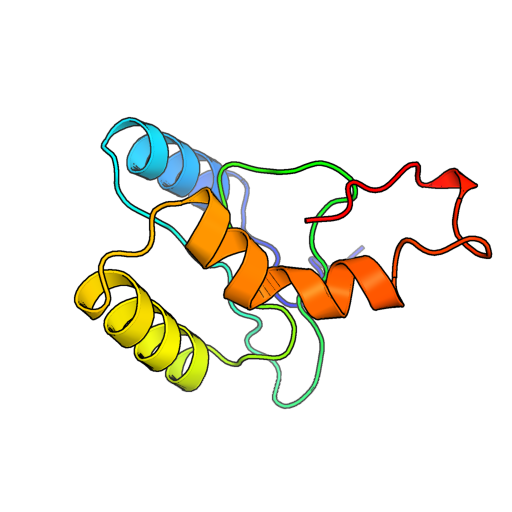7.31 96 GLY A N 1
ATOM 710 C CA . GLY A 1 96 ? 15.222 -2.132 1.466 1.00 87.31 96 GLY A CA 1
ATOM 711 C C . GLY A 1 96 ? 14.687 -3.540 1.195 1.00 87.31 96 GLY A C 1
ATOM 712 O O . GLY A 1 96 ? 15.328 -4.356 0.535 1.00 87.31 96 GLY A O 1
ATOM 713 N N . THR A 1 97 ? 13.472 -3.800 1.671 1.00 87.88 97 THR A N 1
ATOM 714 C CA . THR A 1 97 ? 12.733 -5.043 1.435 1.00 87.88 97 THR A CA 1
ATOM 715 C C . THR A 1 97 ? 12.138 -5.066 0.026 1.00 87.88 97 THR A C 1
ATOM 717 O O . THR A 1 97 ? 11.503 -4.096 -0.403 1.00 87.88 97 THR A O 1
ATOM 720 N N . ILE A 1 98 ? 12.304 -6.201 -0.661 1.00 81.94 98 ILE A N 1
ATOM 721 C CA . ILE A 1 98 ? 11.720 -6.510 -1.975 1.00 81.94 98 ILE A CA 1
ATOM 722 C C . ILE A 1 98 ? 10.501 -7.425 -1.792 1.00 81.94 98 ILE A C 1
ATOM 724 O O . ILE A 1 98 ? 10.573 -8.378 -1.017 1.00 81.94 98 ILE A O 1
ATOM 728 N N . LEU A 1 99 ? 9.401 -7.131 -2.502 1.00 83.81 99 LEU A N 1
ATOM 729 C CA . LEU A 1 99 ? 8.090 -7.795 -2.370 1.00 83.81 99 LEU A CA 1
ATOM 730 C C . LEU A 1 99 ? 7.717 -8.666 -3.576 1.00 83.81 99 LEU A C 1
ATOM 732 O O . LEU A 1 99 ? 7.910 -8.248 -4.740 1.00 83.81 99 LEU A O 1
#

Sequence (99 aa):
MGVGPGALSTAASLAAEDLYSQGVITVASFRPYFGLSVPSPETEKIISSGVLRGENARIQLQLALGAGYDFEGIQKLFEGEVRNAVYNDATAFFNGTIL

InterPro domains:
  IPR027473 L-asparaginase, C-terminal [G3DSA:3.40.50.40] (1-80)
  IPR036152 Asparaginase/glutaminase-like superfamily [SSF53774] (2-79)
  IPR040919 Asparaginase/glutaminase, C-terminal [PF17763] (2-78)

Foldseek 3Di:
DDQFFQGDDPVVLVVLVVCLVVVHAAERGGDDPFDAQADQLEDDSYAYQGGDHPVRSVVLVVVCVVVVHGNVRNSCVRHQVRQPVQCDPVNCVSVGDHD

Radius of gyration: 13.21 Å; chains: 1; bounding box: 36×31×25 Å

Secondary structure (DSSP, 8-state):
-PPPTT---HHHHHHHHHHHHTT--EEEEE-SSS---PPPSS--SEEEEEEEEHHHHHHHHHHHHHTT--HHHHHHHHHHHHHHHHSSGGGGGG-PPP-

pLDDT: mean 91.01, std 9.48, range [37.5, 98.12]